Protein AF-A0A6P6F4E0-F1 (afdb_monomer)

Sequence (105 aa):
MAEMLHSVVHRPPGGLQTVTKRVESLVGTDWIHHKVTKSRIPDKVFQPSPEDHEKYGGDPPRPHKLHVVARIKSTIRRPCWEKDVIQMLGLEKAHTPRVHKNILQ

Structure (mmCIF, N/CA/C/O backbone):
data_AF-A0A6P6F4E0-F1
#
_entry.id   AF-A0A6P6F4E0-F1
#
loop_
_atom_site.group_PDB
_atom_site.id
_atom_site.type_symbol
_atom_site.label_atom_id
_atom_site.label_alt_id
_atom_site.label_comp_id
_atom_site.label_asym_id
_atom_site.label_entity_id
_atom_site.label_seq_id
_atom_site.pdbx_PDB_ins_code
_atom_site.Cartn_x
_atom_site.Cartn_y
_atom_site.Cartn_z
_atom_site.occupancy
_atom_site.B_iso_or_equiv
_atom_site.auth_seq_id
_atom_site.auth_comp_id
_atom_site.auth_asym_id
_atom_site.auth_atom_id
_atom_site.pdbx_PDB_model_num
ATOM 1 N N . MET A 1 1 ? 16.730 -43.701 13.557 1.00 39.53 1 MET A N 1
ATOM 2 C CA . MET A 1 1 ? 16.274 -43.542 14.952 1.00 39.53 1 MET A CA 1
ATOM 3 C C . MET A 1 1 ? 17.521 -43.460 15.813 1.00 39.53 1 MET A C 1
ATOM 5 O O . MET A 1 1 ? 18.160 -44.482 16.003 1.00 39.53 1 MET A O 1
ATOM 9 N N . ALA A 1 2 ? 17.953 -42.262 16.198 1.00 42.28 2 ALA A N 1
ATOM 10 C CA . ALA A 1 2 ? 19.124 -42.086 17.056 1.00 42.28 2 ALA A CA 1
ATOM 11 C C . ALA A 1 2 ? 18.728 -41.115 18.166 1.00 42.28 2 ALA A C 1
ATOM 13 O O . ALA A 1 2 ? 18.465 -39.939 17.916 1.00 42.28 2 ALA A O 1
ATOM 14 N N . GLU A 1 3 ? 18.559 -41.682 19.353 1.00 37.47 3 GLU A N 1
ATOM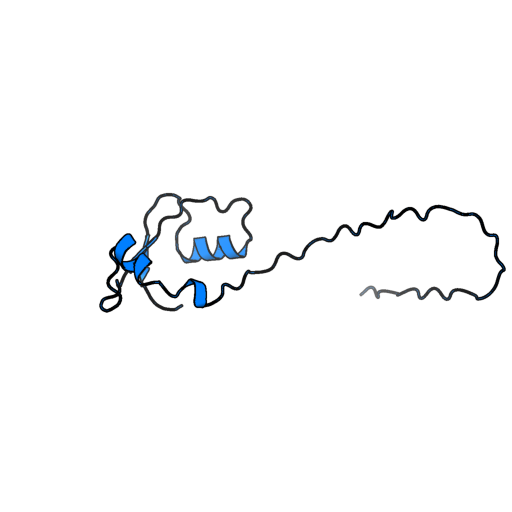 15 C CA . GLU A 1 3 ? 18.076 -41.037 20.564 1.00 37.47 3 GLU A CA 1
ATOM 16 C C . GLU A 1 3 ? 19.153 -40.110 21.142 1.00 37.47 3 GLU A C 1
ATOM 18 O O . GLU A 1 3 ? 20.325 -40.471 21.252 1.00 37.47 3 GLU A O 1
ATOM 23 N N . MET A 1 4 ? 18.751 -38.891 21.503 1.00 44.25 4 MET A N 1
ATOM 24 C CA . MET A 1 4 ? 19.586 -37.937 22.228 1.00 44.25 4 MET A CA 1
ATOM 25 C C . MET A 1 4 ? 19.766 -38.397 23.679 1.00 44.25 4 MET A C 1
ATOM 27 O O 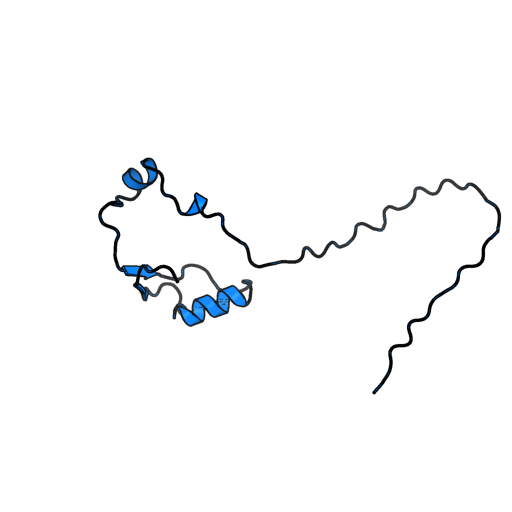. MET A 1 4 ? 18.827 -38.329 24.471 1.00 44.25 4 MET A O 1
ATOM 31 N N . LEU A 1 5 ? 20.983 -38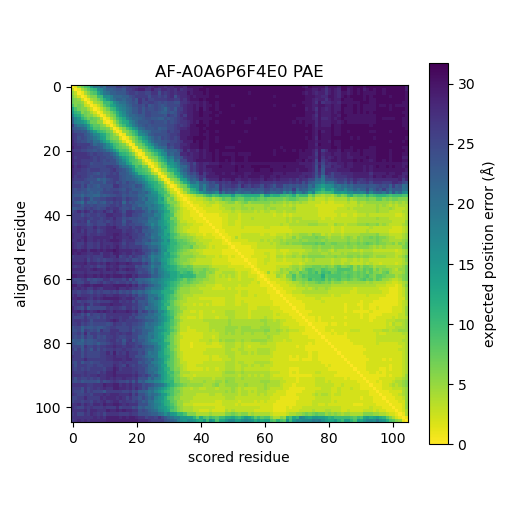.786 24.058 1.00 44.16 5 LEU A N 1
ATOM 32 C CA . LEU A 1 5 ? 21.358 -38.971 25.460 1.00 44.16 5 LEU A CA 1
ATOM 33 C C . LEU A 1 5 ? 21.790 -37.622 26.057 1.00 44.16 5 LEU A C 1
ATOM 35 O O . LEU A 1 5 ? 22.866 -37.105 25.757 1.00 44.16 5 LEU A O 1
ATOM 39 N N . HIS A 1 6 ? 20.939 -37.044 26.906 1.00 41.72 6 HIS A N 1
ATOM 40 C CA . HIS A 1 6 ? 21.289 -35.912 27.765 1.00 41.72 6 HIS A CA 1
ATOM 41 C C . HIS A 1 6 ? 22.176 -36.402 28.917 1.00 41.72 6 HIS A C 1
ATOM 43 O O . HIS A 1 6 ? 21.720 -37.148 29.780 1.00 41.72 6 HIS A O 1
ATOM 49 N N . SER A 1 7 ? 23.439 -35.975 28.951 1.00 44.84 7 SER A N 1
ATOM 50 C CA . SER A 1 7 ? 24.344 -36.282 30.063 1.00 44.84 7 SER A CA 1
ATOM 51 C C . SER A 1 7 ? 24.171 -35.247 31.180 1.00 44.84 7 SER A C 1
ATOM 53 O O . SER A 1 7 ? 24.494 -34.070 31.009 1.00 44.84 7 SER A O 1
ATOM 55 N N . VAL A 1 8 ? 23.616 -35.679 32.315 1.00 46.66 8 VAL A N 1
ATOM 56 C CA . VAL A 1 8 ? 23.483 -34.887 33.546 1.00 46.66 8 VAL A CA 1
ATOM 57 C C . VAL A 1 8 ? 24.778 -35.031 34.342 1.00 46.66 8 VAL A C 1
ATOM 59 O O . VAL A 1 8 ? 25.063 -36.088 34.900 1.00 46.66 8 VAL A O 1
ATOM 62 N N . VAL A 1 9 ? 25.582 -33.969 34.397 1.00 41.75 9 VAL A N 1
ATOM 63 C CA . VAL A 1 9 ? 26.799 -33.939 35.220 1.00 41.75 9 VAL A CA 1
ATOM 64 C C . VAL A 1 9 ? 26.418 -33.576 36.655 1.00 41.75 9 VAL A C 1
ATOM 66 O O . VAL A 1 9 ? 26.117 -32.422 36.957 1.00 41.75 9 VAL A O 1
ATOM 69 N N . HIS A 1 10 ? 26.448 -34.559 37.554 1.00 39.66 10 HIS A N 1
ATOM 70 C CA . HIS A 1 10 ? 26.397 -34.319 38.996 1.00 39.66 10 HIS A CA 1
ATOM 71 C C . HIS A 1 10 ? 27.747 -33.768 39.483 1.00 39.66 10 HIS A C 1
ATOM 73 O O . HIS A 1 10 ? 28.790 -34.393 39.296 1.00 39.66 10 HIS A O 1
ATOM 79 N N . ARG A 1 11 ? 27.732 -32.590 40.120 1.00 46.25 11 ARG A N 1
ATOM 80 C CA . ARG A 1 11 ? 28.913 -31.948 40.721 1.00 46.25 11 ARG A CA 1
ATOM 81 C C . ARG A 1 11 ? 29.044 -32.380 42.192 1.00 46.25 11 ARG A C 1
ATOM 83 O O . ARG A 1 11 ? 28.054 -32.266 42.915 1.00 46.25 11 ARG A O 1
ATOM 90 N N . PRO A 1 12 ? 30.214 -32.851 42.663 1.00 42.62 12 PRO A N 1
ATOM 91 C CA . PRO A 1 12 ? 30.389 -33.243 44.060 1.00 42.62 12 PRO A CA 1
ATOM 92 C C . PRO A 1 12 ? 30.574 -32.005 44.963 1.00 42.62 12 PRO A C 1
ATOM 94 O O . PRO A 1 12 ? 31.123 -30.996 44.504 1.00 42.62 12 PRO A O 1
ATOM 97 N N . PRO A 1 13 ? 30.136 -32.051 46.236 1.00 46.62 13 PRO A N 1
ATOM 98 C CA . PRO A 1 13 ? 30.296 -30.947 47.172 1.00 46.62 13 PRO A CA 1
ATOM 99 C C . PRO A 1 13 ? 31.607 -31.065 47.966 1.00 46.62 13 PRO A C 1
ATOM 101 O O . PRO A 1 13 ? 31.917 -32.120 48.511 1.00 46.62 13 PRO A O 1
ATOM 104 N N . GLY A 1 14 ? 32.323 -29.946 48.106 1.00 36.50 14 GLY A N 1
ATOM 105 C CA . GLY A 1 14 ? 33.280 -29.732 49.199 1.00 36.50 14 GLY A CA 1
ATOM 106 C C . GLY A 1 14 ? 34.745 -29.556 48.788 1.00 36.50 14 GLY A C 1
ATOM 107 O O . GLY A 1 14 ? 35.368 -30.459 48.243 1.00 36.50 14 GLY A O 1
ATOM 108 N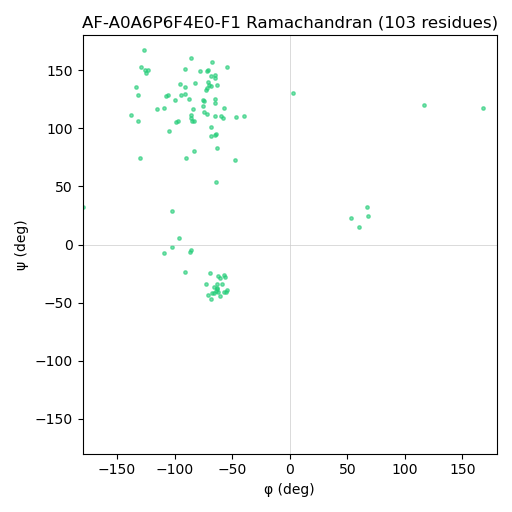 N . GLY A 1 15 ? 35.311 -28.393 49.129 1.00 42.84 15 GLY A N 1
ATOM 109 C CA . GLY A 1 15 ? 36.751 -28.116 49.105 1.00 42.84 15 GLY A CA 1
ATOM 110 C C . GLY A 1 15 ? 37.049 -26.621 49.258 1.00 42.84 15 GLY A C 1
ATOM 111 O O . GLY A 1 15 ? 36.598 -25.820 48.449 1.00 42.84 15 GLY A O 1
ATOM 112 N N . LEU A 1 16 ? 37.750 -26.245 50.330 1.00 38.31 16 LEU A N 1
ATOM 113 C CA . LEU A 1 16 ? 37.905 -24.886 50.867 1.00 38.31 16 LEU A CA 1
ATOM 114 C C . LEU A 1 16 ? 38.794 -23.933 50.039 1.00 38.31 16 LEU A C 1
ATOM 116 O O . LEU A 1 16 ? 39.905 -24.259 49.643 1.00 38.31 16 LEU A O 1
ATOM 120 N N . GLN A 1 17 ? 38.250 -22.723 49.890 1.00 47.34 17 GLN A N 1
ATOM 121 C CA . GLN A 1 17 ? 38.811 -21.379 49.693 1.00 47.34 17 GLN A CA 1
ATOM 122 C C . GLN A 1 17 ? 40.334 -21.179 49.556 1.00 47.34 17 GLN A C 1
ATOM 124 O O . GLN A 1 17 ? 41.119 -21.469 50.454 1.00 47.34 17 GLN A O 1
ATOM 129 N N . THR A 1 18 ? 40.708 -20.439 48.509 1.00 36.56 18 THR A N 1
ATOM 130 C CA . THR A 1 18 ? 41.865 -19.530 48.520 1.00 36.56 18 THR A CA 1
ATOM 131 C C . THR A 1 18 ? 41.471 -18.236 47.809 1.00 36.56 18 THR A C 1
ATOM 133 O O . THR A 1 18 ? 41.202 -18.214 46.609 1.00 36.56 18 THR A O 1
ATOM 136 N N . VAL A 1 19 ? 41.382 -17.151 48.581 1.00 46.41 19 VAL A N 1
ATOM 137 C CA . VAL A 1 19 ? 41.059 -15.801 48.108 1.00 46.41 19 VAL A CA 1
ATOM 138 C C . VAL A 1 19 ? 42.224 -15.289 47.266 1.00 46.41 19 VAL A C 1
ATOM 140 O O . VAL A 1 19 ? 43.235 -14.830 47.785 1.00 46.41 19 VAL A O 1
ATOM 143 N N . THR A 1 20 ? 42.074 -15.347 45.948 1.00 39.94 20 THR A N 1
ATOM 144 C CA . THR A 1 20 ? 42.846 -14.521 45.020 1.00 39.94 20 THR A CA 1
ATOM 145 C C . THR A 1 20 ? 41.857 -13.606 44.323 1.00 39.94 20 THR A C 1
ATOM 147 O O . THR A 1 20 ? 40.941 -14.060 43.642 1.00 39.94 20 THR A O 1
ATOM 150 N N . LYS A 1 21 ? 42.004 -12.296 44.544 1.00 49.66 21 LYS A N 1
ATOM 151 C CA . LYS A 1 21 ? 41.250 -11.258 43.842 1.00 49.66 21 LYS A CA 1
ATOM 152 C C . LYS A 1 21 ? 41.595 -11.316 42.352 1.00 49.66 21 LYS A C 1
ATOM 154 O O . LYS A 1 21 ? 42.460 -10.584 41.882 1.00 49.66 21 LYS A O 1
ATOM 159 N N . ARG A 1 22 ? 40.939 -12.198 41.602 1.00 36.62 22 ARG A N 1
ATOM 160 C CA . ARG A 1 22 ? 40.796 -12.039 40.159 1.00 36.62 22 ARG A CA 1
ATOM 161 C C . ARG A 1 22 ? 39.604 -11.125 39.951 1.00 36.62 22 ARG A C 1
ATOM 163 O O . ARG A 1 22 ? 38.493 -11.466 40.333 1.00 36.62 22 ARG A O 1
ATOM 170 N N . VAL A 1 23 ? 39.868 -9.962 39.363 1.00 46.72 23 VAL A N 1
ATOM 171 C CA . VAL A 1 23 ? 38.865 -9.211 38.610 1.00 46.72 23 VAL A CA 1
ATOM 172 C C . VAL A 1 23 ? 38.178 -10.229 37.709 1.00 46.72 23 VAL A C 1
ATOM 174 O O . VAL A 1 23 ? 38.817 -10.804 36.825 1.00 46.72 23 VAL A O 1
ATOM 177 N N . GLU A 1 24 ? 36.924 -10.537 38.022 1.00 44.09 24 GLU A N 1
ATOM 178 C CA . GLU A 1 24 ? 36.084 -11.372 37.183 1.00 44.09 24 GLU A CA 1
ATOM 179 C C . GLU A 1 24 ? 36.026 -10.676 35.833 1.00 44.09 24 GLU A C 1
ATOM 181 O O . GLU A 1 24 ? 35.488 -9.578 35.683 1.00 44.09 24 GLU A O 1
ATOM 186 N N . SER A 1 25 ? 36.691 -11.273 34.850 1.00 50.91 25 SER A N 1
ATOM 187 C CA . SER A 1 25 ? 36.542 -10.848 33.479 1.00 50.91 25 SER A CA 1
ATOM 188 C C . SER A 1 25 ? 35.064 -11.035 33.151 1.00 50.91 25 SER A C 1
ATOM 190 O O . SER A 1 25 ? 34.602 -12.174 33.063 1.00 50.91 25 SER A O 1
ATOM 192 N N . LEU A 1 26 ? 34.335 -9.934 32.971 1.00 54.56 26 LEU A N 1
ATOM 193 C CA . LEU A 1 26 ? 33.031 -9.879 32.305 1.00 54.56 26 LEU A CA 1
ATOM 194 C C . LEU A 1 26 ? 33.203 -10.284 30.824 1.00 54.56 26 LEU A C 1
ATOM 196 O O . LE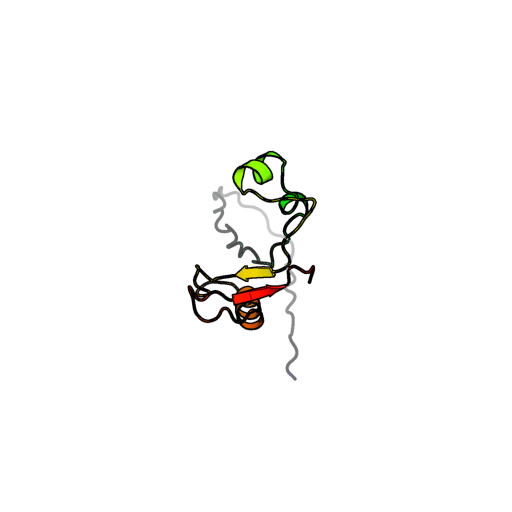U A 1 26 ? 32.864 -9.551 29.904 1.00 54.56 26 LEU A O 1
ATOM 200 N N . VAL A 1 27 ? 33.803 -11.448 30.575 1.00 49.31 27 VAL A N 1
ATOM 201 C CA . VAL A 1 27 ? 33.891 -12.104 29.271 1.00 49.31 27 VAL A CA 1
ATOM 202 C C . VAL A 1 27 ? 32.657 -12.980 29.196 1.00 49.31 27 VAL A C 1
ATOM 204 O O . VAL A 1 27 ? 32.658 -14.177 29.455 1.00 49.31 27 VAL A O 1
ATOM 207 N N . GLY A 1 28 ? 31.561 -12.281 28.974 1.00 54.09 28 GLY A N 1
ATOM 208 C CA . GLY A 1 28 ? 30.211 -12.801 28.966 1.00 54.09 28 GLY A CA 1
ATOM 209 C C . GLY A 1 28 ? 29.245 -11.670 28.662 1.00 54.09 28 GLY A C 1
ATOM 210 O O . GLY A 1 28 ? 28.141 -11.650 29.185 1.00 54.09 28 GLY A O 1
ATOM 211 N N . THR A 1 29 ? 29.656 -10.682 27.858 1.00 53.41 29 THR A N 1
ATOM 212 C CA . THR A 1 29 ? 28.671 -9.938 27.081 1.00 53.41 29 THR A CA 1
ATOM 213 C C . THR A 1 29 ? 28.081 -10.945 26.120 1.00 53.41 29 THR A C 1
ATOM 215 O O . THR A 1 29 ? 28.648 -11.260 25.073 1.00 53.41 29 THR A O 1
ATOM 218 N N . ASP A 1 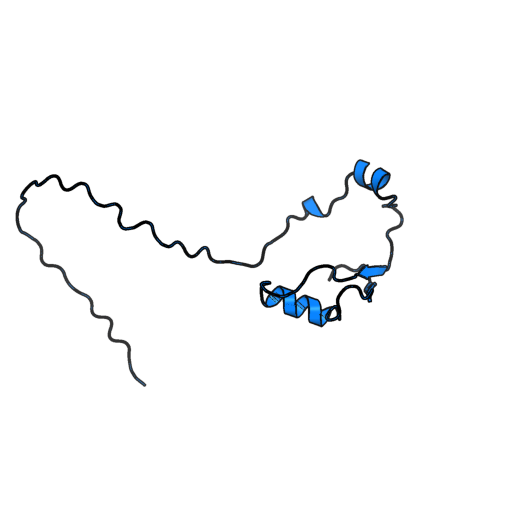30 ? 26.963 -11.510 26.554 1.00 53.62 30 ASP A N 1
ATOM 219 C CA . ASP A 1 30 ? 26.040 -12.238 25.723 1.00 53.62 30 ASP A CA 1
ATOM 220 C C . ASP A 1 30 ? 25.925 -11.492 24.389 1.00 53.62 30 ASP A C 1
ATOM 222 O O . ASP A 1 30 ? 25.442 -10.365 24.295 1.00 53.62 30 ASP A O 1
ATOM 226 N N . TRP A 1 31 ? 26.457 -12.100 23.342 1.00 50.22 31 TRP A N 1
ATOM 227 C CA . TRP A 1 31 ? 26.010 -12.009 21.969 1.00 50.22 31 TRP A CA 1
ATOM 228 C C . TRP A 1 31 ? 24.488 -12.211 21.911 1.00 50.22 31 TRP A C 1
ATOM 230 O O . TRP A 1 31 ? 23.974 -13.253 21.508 1.00 50.22 31 TRP A O 1
ATOM 240 N N . ILE A 1 32 ? 23.743 -11.201 22.366 1.00 64.25 32 ILE A N 1
ATOM 241 C CA . ILE A 1 32 ? 22.290 -11.159 22.302 1.00 64.25 32 ILE A CA 1
ATOM 242 C C . ILE A 1 32 ? 21.944 -11.018 20.824 1.00 64.25 32 ILE A C 1
ATOM 244 O O . ILE A 1 32 ? 21.874 -9.924 20.263 1.00 64.25 32 ILE A O 1
ATOM 248 N N . HIS A 1 33 ? 21.712 -12.150 20.168 1.00 61.38 33 HIS A N 1
ATOM 249 C CA . HIS A 1 33 ? 20.966 -12.165 18.924 1.00 61.38 33 HIS A CA 1
ATOM 250 C C . HIS A 1 33 ? 19.547 -11.688 19.239 1.00 61.38 33 HIS A C 1
ATOM 252 O O . HIS A 1 33 ? 18.686 -12.461 19.664 1.00 61.38 33 HIS A O 1
ATOM 258 N N . HIS A 1 34 ? 19.298 -10.391 19.056 1.00 73.62 34 HIS A N 1
ATOM 259 C CA . HIS A 1 34 ? 17.951 -9.847 19.122 1.00 73.62 34 HIS A CA 1
ATOM 260 C C . HIS A 1 34 ? 17.081 -10.585 18.098 1.00 73.62 34 HIS A C 1
ATOM 262 O O . HIS A 1 34 ? 17.343 -10.554 16.894 1.00 73.62 34 HIS A O 1
ATOM 268 N N . LYS A 1 35 ? 16.050 -11.286 18.579 1.00 85.31 35 LYS A N 1
ATOM 269 C CA . LYS A 1 35 ? 15.085 -11.969 17.715 1.00 85.31 35 LYS A CA 1
ATOM 270 C C . LYS A 1 35 ? 14.327 -10.918 16.908 1.00 85.31 35 LYS A C 1
ATOM 272 O O . LYS A 1 35 ? 13.523 -10.168 17.458 1.00 85.31 35 LYS A O 1
ATOM 277 N N . VAL A 1 36 ? 14.570 -10.873 15.603 1.00 88.38 36 VAL A N 1
ATOM 278 C CA . VAL A 1 36 ? 13.800 -10.025 14.690 1.00 88.38 36 VAL A CA 1
ATOM 279 C C . VAL A 1 36 ? 12.438 -10.674 14.462 1.00 88.38 36 VAL A C 1
ATOM 281 O O . VAL A 1 36 ? 12.351 -11.832 14.060 1.00 88.38 36 VAL A O 1
ATOM 284 N N . THR A 1 37 ? 11.369 -9.926 14.728 1.00 93.19 37 THR A N 1
ATOM 285 C CA . THR A 1 37 ? 9.977 -10.373 14.577 1.00 93.19 37 THR A CA 1
ATOM 286 C C . THR A 1 37 ? 9.193 -9.399 13.700 1.00 93.19 37 THR A C 1
ATOM 288 O O . THR A 1 37 ? 9.663 -8.299 13.404 1.00 93.19 37 THR A O 1
ATOM 291 N N . LYS A 1 38 ? 7.996 -9.800 13.254 1.00 94.50 38 LYS A N 1
ATOM 292 C CA . LYS A 1 38 ? 7.091 -8.898 12.530 1.00 94.50 38 LYS A CA 1
ATOM 293 C C . LYS A 1 38 ? 6.639 -7.768 13.458 1.00 94.50 38 LYS A C 1
ATOM 295 O O . LYS A 1 38 ? 6.088 -8.028 14.527 1.00 94.50 38 LYS A O 1
ATOM 300 N N . SER A 1 39 ? 6.838 -6.525 13.031 1.00 94.00 39 SER A N 1
ATOM 301 C CA . SER A 1 39 ? 6.394 -5.343 13.769 1.00 94.00 39 SER A CA 1
ATOM 302 C C . SER A 1 39 ? 4.869 -5.239 13.778 1.00 94.00 39 SER A C 1
ATOM 304 O O . SER A 1 39 ? 4.224 -5.420 12.747 1.00 94.00 39 SER A O 1
ATOM 306 N N . ARG A 1 40 ? 4.296 -4.911 14.939 1.00 96.00 40 ARG A N 1
ATOM 307 C CA . ARG A 1 40 ? 2.887 -4.522 15.076 1.00 96.00 40 ARG A CA 1
ATOM 308 C C . ARG A 1 40 ? 2.818 -3.001 15.147 1.00 96.00 40 ARG A C 1
ATOM 310 O O . ARG A 1 40 ? 3.494 -2.410 15.986 1.00 96.00 40 ARG A O 1
ATOM 317 N N . ILE A 1 41 ? 2.045 -2.382 14.260 1.00 95.75 41 ILE A N 1
ATOM 318 C CA . ILE A 1 41 ? 1.895 -0.924 14.206 1.00 95.75 41 ILE A CA 1
ATOM 319 C C . ILE A 1 41 ? 0.650 -0.532 15.015 1.00 95.75 41 ILE A C 1
ATOM 321 O O . ILE A 1 41 ? -0.398 -1.129 14.784 1.00 95.75 41 ILE A O 1
ATOM 325 N N . PRO A 1 42 ? 0.737 0.418 15.965 1.00 97.38 42 PRO A N 1
ATOM 326 C CA . PRO A 1 42 ? -0.425 0.870 16.728 1.00 97.38 42 PRO A CA 1
ATOM 327 C C . PRO A 1 42 ? -1.466 1.571 15.851 1.00 97.38 42 PRO A C 1
ATOM 329 O O . PRO A 1 42 ? -1.106 2.390 15.007 1.00 97.38 42 PRO A O 1
ATOM 332 N N . ASP A 1 43 ? -2.750 1.359 16.142 1.00 95.31 43 ASP A N 1
ATOM 333 C CA . ASP A 1 43 ? -3.857 1.947 15.368 1.00 95.31 43 ASP A CA 1
ATOM 334 C C . ASP A 1 43 ? -3.845 3.481 15.362 1.00 95.31 43 ASP A C 1
ATOM 336 O O . ASP A 1 43 ? -4.246 4.111 14.386 1.00 95.31 43 ASP A O 1
ATOM 340 N N . LYS A 1 44 ? -3.307 4.095 16.425 1.00 95.38 44 LYS A N 1
ATOM 341 C CA . LYS A 1 44 ? -3.146 5.553 16.542 1.00 95.38 44 LYS A CA 1
ATOM 342 C C . LYS A 1 44 ? -2.319 6.161 15.405 1.00 95.38 44 LYS A C 1
ATOM 344 O O . LYS A 1 44 ? -2.510 7.325 15.089 1.00 95.38 44 LYS A O 1
ATOM 349 N N . VAL A 1 45 ? -1.418 5.391 14.788 1.00 96.31 45 VAL A N 1
ATOM 350 C CA . VAL A 1 45 ? -0.585 5.858 13.664 1.00 96.31 45 VAL A CA 1
ATOM 351 C C . VAL A 1 45 ? -1.421 6.091 12.399 1.00 96.31 45 VAL A C 1
ATOM 353 O O . VAL A 1 45 ? -1.034 6.887 11.550 1.00 96.31 45 VAL A O 1
ATOM 356 N N . PHE A 1 46 ? -2.568 5.420 12.270 1.00 93.56 46 PHE A N 1
ATOM 357 C CA . PHE A 1 46 ? -3.440 5.509 11.097 1.00 93.56 46 PHE A CA 1
ATOM 358 C C . PHE A 1 46 ? -4.594 6.506 11.269 1.00 9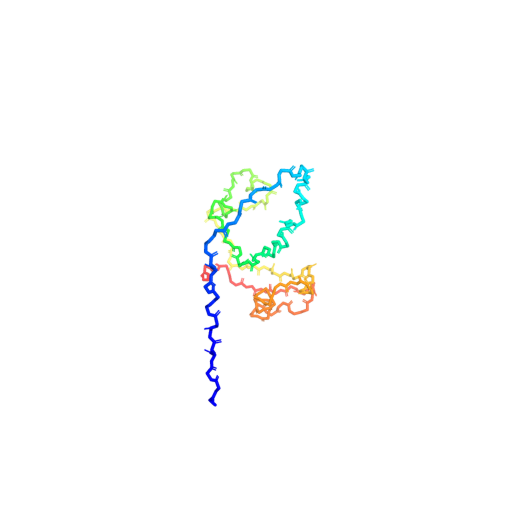3.56 46 PHE A C 1
ATOM 360 O O . PHE A 1 46 ? -5.460 6.587 10.400 1.00 93.56 46 PHE A O 1
ATOM 367 N N . GLN A 1 47 ? -4.627 7.255 12.374 1.00 93.19 47 GLN A N 1
ATOM 368 C CA . GLN A 1 47 ? -5.634 8.282 12.632 1.00 93.19 47 GLN A CA 1
ATOM 369 C C . GLN A 1 47 ? -5.069 9.654 12.228 1.00 93.19 47 GLN A C 1
ATOM 371 O O . GLN A 1 47 ? -4.189 10.158 12.927 1.00 93.19 47 GLN A O 1
ATOM 376 N N . PRO A 1 48 ? -5.516 10.248 11.104 1.00 92.12 48 PRO A N 1
ATOM 377 C CA . PRO A 1 48 ? -5.007 11.539 10.650 1.00 92.12 48 PRO A CA 1
ATOM 378 C C . PRO A 1 48 ? -5.441 12.669 11.589 1.00 92.12 48 PRO A C 1
ATOM 380 O O . PRO A 1 48 ? -6.551 12.655 12.128 1.00 92.12 48 PRO A O 1
ATOM 383 N N . SER A 1 49 ? -4.565 13.656 11.771 1.00 93.50 49 SER A N 1
ATOM 384 C CA . SER A 1 49 ? -4.893 14.887 12.490 1.00 93.50 49 SER A CA 1
ATOM 385 C C . SER A 1 49 ? -5.548 15.918 11.556 1.00 93.50 49 SER A C 1
ATOM 387 O O . SER A 1 49 ? -5.388 15.833 10.335 1.00 93.50 49 SER A O 1
ATOM 389 N N . PRO A 1 50 ? -6.264 16.926 12.087 1.00 92.19 50 PRO A N 1
ATOM 390 C CA . PRO A 1 50 ? -6.792 18.025 11.273 1.00 92.19 50 PRO A CA 1
ATOM 391 C C . PRO A 1 50 ? -5.712 18.742 10.445 1.00 92.19 50 PRO A C 1
ATOM 393 O O . PRO A 1 50 ? -5.927 19.030 9.271 1.00 92.19 50 PRO A O 1
ATOM 396 N N . GLU A 1 51 ? -4.524 18.940 11.021 1.00 93.75 51 GLU A N 1
ATOM 397 C CA . GLU A 1 51 ? -3.376 19.574 10.357 1.00 93.75 51 GLU A CA 1
ATOM 398 C C . GLU A 1 51 ? -2.881 18.758 9.146 1.00 93.75 51 GLU A C 1
ATOM 400 O O . GLU A 1 51 ? -2.476 19.319 8.125 1.00 93.75 51 GLU A O 1
ATOM 405 N N . ASP A 1 52 ? -2.959 17.422 9.210 1.00 95.44 52 ASP A N 1
ATOM 406 C CA . ASP A 1 52 ? -2.596 16.554 8.085 1.00 95.44 52 ASP A CA 1
ATOM 407 C C . ASP A 1 52 ? -3.555 16.734 6.901 1.00 95.44 52 ASP A C 1
ATOM 409 O O . ASP A 1 52 ? -3.130 16.705 5.743 1.00 95.44 52 ASP A O 1
ATOM 413 N N . HIS A 1 53 ? -4.845 16.947 7.168 1.00 93.50 53 HIS A N 1
ATOM 414 C CA . HIS A 1 53 ? -5.833 17.174 6.114 1.00 93.50 53 HIS A CA 1
ATOM 415 C C . HIS A 1 53 ? -5.573 18.481 5.364 1.00 93.50 53 HIS A C 1
ATOM 417 O O . HIS A 1 53 ? -5.613 18.486 4.132 1.00 93.50 53 HIS A O 1
ATOM 423 N N . GLU A 1 54 ? -5.230 19.553 6.080 1.00 92.94 54 GLU A N 1
ATOM 424 C CA . GLU A 1 54 ? -4.851 20.836 5.476 1.00 92.94 54 GLU A CA 1
ATOM 425 C C . GLU A 1 54 ? -3.567 20.714 4.646 1.00 92.94 54 GLU A C 1
ATOM 427 O O . GLU A 1 54 ? -3.477 21.247 3.540 1.00 92.94 54 GLU A O 1
ATOM 432 N N . LYS A 1 55 ? -2.586 19.952 5.141 1.00 96.56 55 LYS A N 1
ATOM 433 C CA . LYS A 1 55 ? -1.300 19.756 4.467 1.00 96.56 55 LYS A CA 1
ATOM 434 C C . LYS A 1 55 ? -1.397 18.902 3.202 1.00 96.56 55 LYS A C 1
ATOM 436 O O . LYS A 1 55 ? -0.736 19.204 2.209 1.00 96.56 55 LYS A O 1
ATOM 441 N N . TYR A 1 56 ? -2.146 17.801 3.251 1.00 95.81 56 TYR A N 1
ATOM 442 C CA . TYR A 1 56 ? -2.198 16.811 2.167 1.00 95.81 56 TYR A CA 1
ATOM 443 C C . TYR A 1 56 ? -3.456 16.925 1.291 1.00 95.81 56 TYR A C 1
ATOM 445 O O . TYR A 1 56 ? -3.578 16.182 0.317 1.00 95.81 56 TYR A O 1
ATOM 453 N N . GLY A 1 57 ? -4.378 17.843 1.606 1.00 93.50 57 GLY A N 1
ATOM 454 C CA . GLY A 1 57 ? -5.588 18.108 0.819 1.00 93.50 57 GLY A CA 1
ATOM 455 C C . GLY A 1 57 ? -6.603 16.960 0.825 1.00 93.50 57 GLY A C 1
ATOM 456 O O . GLY A 1 57 ? -7.367 16.805 -0.127 1.00 93.50 57 GLY A O 1
ATOM 457 N N . GLY A 1 58 ? -6.575 16.112 1.856 1.00 90.94 58 GLY A N 1
ATOM 458 C CA . GLY A 1 58 ? -7.486 14.976 1.987 1.00 90.94 58 GLY A CA 1
ATOM 459 C C . GLY A 1 58 ? -8.841 15.389 2.561 1.00 90.94 58 GLY A C 1
ATOM 460 O O . GLY A 1 58 ? -8.886 16.151 3.520 1.00 90.94 58 GLY A O 1
ATOM 461 N N . ASP A 1 59 ? -9.929 14.831 2.028 1.00 92.94 59 ASP A N 1
ATOM 462 C CA . ASP A 1 59 ? -11.309 15.085 2.470 1.00 92.94 59 ASP A CA 1
ATOM 463 C C . ASP A 1 59 ? -11.844 13.882 3.281 1.00 92.94 59 ASP A C 1
ATOM 465 O O . ASP A 1 59 ? -12.253 12.881 2.681 1.00 92.94 59 ASP A O 1
ATOM 469 N N . PRO A 1 60 ? -11.814 13.913 4.632 1.00 90.38 60 PRO A N 1
ATOM 470 C CA . PRO A 1 60 ? -12.239 12.778 5.453 1.00 90.38 60 PRO A CA 1
ATOM 471 C C . PRO A 1 60 ? -13.688 12.312 5.189 1.00 90.38 60 PRO A C 1
ATOM 473 O O . PRO A 1 60 ? -13.902 11.102 5.098 1.00 90.38 60 PRO A O 1
ATOM 476 N N . PRO A 1 61 ? -14.680 13.208 5.000 1.00 92.56 61 PRO A N 1
ATOM 477 C CA . PRO A 1 61 ? -16.026 12.838 4.554 1.00 92.56 61 PRO A CA 1
ATOM 478 C C . PRO A 1 61 ? -16.099 12.059 3.235 1.00 92.56 61 PRO A C 1
ATOM 480 O O . PRO A 1 61 ? -17.05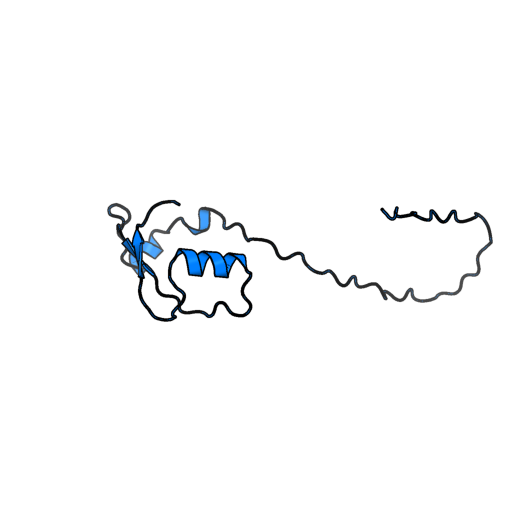5 11.311 3.017 1.00 92.56 61 PRO A O 1
ATOM 483 N N . ARG A 1 62 ? -15.132 12.238 2.327 1.00 93.25 62 ARG A N 1
ATOM 484 C CA . ARG A 1 62 ? -15.144 11.638 0.983 1.00 93.25 62 ARG A CA 1
ATOM 485 C C . ARG A 1 62 ? -13.817 10.933 0.697 1.00 93.25 62 ARG A C 1
ATOM 487 O O . ARG A 1 62 ? -13.027 11.411 -0.122 1.00 93.25 62 ARG A O 1
ATOM 494 N N . PRO A 1 63 ? -13.580 9.758 1.308 1.00 93.81 63 PRO A N 1
ATOM 495 C CA . PRO A 1 63 ? -12.343 9.024 1.101 1.00 93.81 63 PRO A CA 1
ATOM 496 C C . PRO A 1 63 ? -12.215 8.551 -0.351 1.00 93.81 63 PRO A C 1
ATOM 498 O O . PRO A 1 63 ? -13.190 8.172 -1.013 1.00 93.81 63 PRO A O 1
ATOM 501 N N . HIS A 1 64 ? -10.983 8.525 -0.855 1.00 95.31 64 HIS A N 1
ATOM 502 C CA . HIS A 1 64 ? -10.699 7.993 -2.181 1.00 95.31 64 HIS A CA 1
ATOM 503 C C . HIS A 1 64 ? -10.845 6.467 -2.216 1.00 95.31 64 HIS A C 1
ATOM 505 O O . HIS A 1 64 ? -10.600 5.754 -1.241 1.00 95.31 64 HIS A O 1
ATOM 511 N N . LYS A 1 65 ? -11.226 5.951 -3.389 1.00 95.94 65 LYS A N 1
ATOM 512 C CA . LYS A 1 65 ? -11.560 4.528 -3.580 1.00 95.94 65 LYS A CA 1
ATOM 513 C C . LYS A 1 65 ? -10.369 3.662 -3.998 1.00 95.94 65 LYS A C 1
ATOM 515 O O . LYS A 1 65 ? -10.407 2.446 -3.819 1.00 95.94 65 LYS A O 1
ATOM 520 N N . LEU A 1 66 ? -9.345 4.265 -4.601 1.00 97.06 66 LEU A N 1
ATOM 521 C CA . LEU A 1 66 ? -8.229 3.565 -5.238 1.00 97.06 66 LEU A CA 1
ATOM 522 C C . LEU A 1 66 ? -6.895 4.183 -4.819 1.00 97.06 66 LEU A C 1
ATOM 524 O O . LEU A 1 66 ? -6.745 5.400 -4.861 1.00 97.06 66 LEU A O 1
ATOM 528 N N . HIS A 1 67 ? -5.921 3.344 -4.483 1.00 97.31 67 HIS A N 1
ATOM 529 C CA . HIS A 1 67 ? -4.536 3.742 -4.245 1.00 97.31 67 HIS A CA 1
ATOM 530 C C . HIS A 1 67 ? -3.702 3.547 -5.504 1.00 97.31 67 HIS A C 1
ATOM 532 O O . HIS A 1 67 ? -3.806 2.508 -6.157 1.00 97.31 67 HIS A O 1
ATOM 538 N N . VAL A 1 68 ? -2.830 4.510 -5.798 1.00 97.69 68 VAL A N 1
ATOM 539 C CA . VAL A 1 68 ? -1.745 4.352 -6.773 1.00 97.69 68 VAL A CA 1
ATOM 540 C C . VAL A 1 68 ? -0.473 4.038 -5.997 1.00 97.69 68 VAL A C 1
ATOM 542 O O . VAL A 1 68 ? 0.100 4.905 -5.342 1.00 97.69 68 VAL A O 1
ATOM 545 N N . VAL A 1 69 ? -0.042 2.783 -6.045 1.00 98.00 69 VAL A N 1
ATOM 546 C CA . VAL A 1 69 ? 1.110 2.285 -5.294 1.00 98.00 69 VAL A CA 1
ATOM 547 C C . VAL A 1 69 ? 2.283 2.087 -6.242 1.00 98.00 69 VAL A C 1
ATOM 549 O O . VAL A 1 69 ? 2.161 1.423 -7.269 1.00 98.00 69 VAL A O 1
ATOM 552 N N . ALA A 1 70 ? 3.440 2.644 -5.893 1.00 98.00 70 ALA A N 1
ATOM 553 C CA . ALA A 1 70 ? 4.681 2.449 -6.630 1.00 98.00 70 ALA A CA 1
ATOM 554 C C . ALA A 1 70 ? 5.814 2.102 -5.662 1.00 98.00 70 ALA A C 1
ATOM 556 O O . ALA A 1 70 ? 6.061 2.805 -4.682 1.00 98.00 70 ALA A O 1
ATOM 557 N N . ARG A 1 71 ? 6.541 1.016 -5.945 1.00 98.31 71 ARG A N 1
ATOM 558 C CA . ARG A 1 71 ? 7.693 0.625 -5.128 1.00 98.31 71 ARG A CA 1
ATOM 559 C C . ARG A 1 71 ? 8.884 1.539 -5.417 1.00 98.31 71 ARG A C 1
ATOM 561 O O . ARG A 1 71 ? 9.407 1.531 -6.531 1.00 98.31 71 ARG A O 1
ATOM 568 N N . ILE A 1 72 ? 9.354 2.244 -4.387 1.00 97.94 72 ILE A N 1
ATOM 569 C CA . ILE A 1 72 ? 10.515 3.155 -4.450 1.00 97.94 72 ILE A CA 1
ATOM 570 C C . ILE A 1 72 ? 11.764 2.638 -3.712 1.00 97.94 72 ILE A C 1
ATOM 572 O O . ILE A 1 72 ? 12.824 3.255 -3.777 1.00 97.94 72 ILE A O 1
ATOM 576 N N . LYS A 1 73 ? 11.660 1.519 -2.980 1.00 97.75 73 LYS A N 1
ATOM 577 C CA . LYS A 1 73 ? 12.776 0.891 -2.249 1.00 97.75 73 LYS A CA 1
ATOM 578 C C . LYS A 1 73 ? 12.985 -0.556 -2.690 1.00 97.75 73 LYS A C 1
ATOM 580 O O . LYS A 1 73 ? 12.043 -1.237 -3.086 1.00 97.75 73 LYS A O 1
ATOM 585 N N . SER A 1 74 ? 14.233 -1.015 -2.609 1.00 97.19 74 SER A N 1
ATOM 586 C CA . SER A 1 74 ? 14.603 -2.399 -2.917 1.00 97.19 74 SER A CA 1
ATOM 587 C C . SER A 1 74 ? 14.113 -3.374 -1.841 1.00 97.19 74 SER A C 1
ATOM 589 O O . SER A 1 74 ? 14.050 -3.030 -0.660 1.00 97.19 74 SER A O 1
ATOM 591 N N . THR A 1 75 ? 13.808 -4.603 -2.260 1.00 96.69 75 THR A N 1
ATOM 592 C CA . THR A 1 75 ? 13.488 -5.744 -1.385 1.00 96.69 75 THR A CA 1
ATOM 593 C C . THR A 1 75 ? 14.737 -6.509 -0.927 1.00 96.69 75 THR A C 1
ATOM 595 O O . THR A 1 75 ? 14.657 -7.418 -0.097 1.00 96.69 75 THR A O 1
ATOM 598 N N . ILE A 1 76 ? 15.917 -6.156 -1.449 1.00 96.62 76 ILE A N 1
ATOM 599 C CA . ILE A 1 76 ? 17.198 -6.710 -1.000 1.00 96.62 76 ILE A CA 1
ATOM 600 C C . ILE A 1 76 ? 17.420 -6.323 0.469 1.00 96.62 76 ILE A C 1
ATOM 602 O O . ILE A 1 76 ? 17.160 -5.188 0.859 1.00 96.62 76 ILE A O 1
ATOM 606 N N . ARG A 1 77 ? 17.902 -7.276 1.282 1.00 96.12 77 ARG A N 1
ATOM 607 C CA . ARG A 1 77 ? 18.085 -7.138 2.746 1.00 96.12 77 ARG A CA 1
ATOM 608 C C . ARG A 1 77 ? 16.795 -6.852 3.531 1.00 96.12 77 ARG A C 1
ATOM 610 O O . ARG A 1 77 ? 16.867 -6.479 4.698 1.00 96.12 77 ARG A O 1
ATOM 617 N N . ARG A 1 78 ? 15.623 -7.054 2.924 1.00 96.44 78 ARG A N 1
ATOM 618 C CA . ARG A 1 78 ? 14.343 -7.076 3.637 1.00 96.44 78 ARG A CA 1
ATOM 619 C C . ARG A 1 78 ? 13.980 -8.496 4.081 1.00 96.44 78 ARG A C 1
ATOM 621 O O . ARG A 1 78 ? 14.389 -9.454 3.410 1.00 96.44 78 ARG A O 1
ATOM 628 N N . PRO A 1 79 ? 13.224 -8.648 5.182 1.00 96.31 79 PRO A N 1
ATOM 629 C CA . PRO A 1 79 ? 12.689 -9.938 5.600 1.00 96.31 79 PRO A CA 1
ATOM 630 C C . PRO A 1 79 ? 11.879 -10.626 4.495 1.00 96.31 79 PRO A C 1
ATOM 632 O O . PRO A 1 79 ? 11.285 -9.959 3.649 1.00 96.31 79 PRO A O 1
ATOM 635 N N . CYS A 1 80 ? 11.820 -11.960 4.517 1.00 96.06 80 CYS A N 1
ATOM 636 C CA . CYS A 1 80 ? 11.069 -12.736 3.522 1.00 96.06 80 CYS A CA 1
ATOM 637 C C . CYS A 1 80 ? 9.596 -12.313 3.437 1.00 96.06 80 CYS A C 1
ATOM 639 O O . CYS A 1 80 ? 9.104 -12.093 2.337 1.00 96.06 80 CYS A O 1
ATOM 641 N N . TRP A 1 81 ? 8.945 -12.053 4.575 1.00 96.50 81 TRP A N 1
ATOM 642 C CA . TRP A 1 81 ? 7.536 -11.652 4.605 1.00 96.50 81 TRP A CA 1
ATOM 643 C C . TRP A 1 81 ? 7.249 -10.322 3.896 1.00 96.50 81 TRP A C 1
ATOM 645 O O . TRP A 1 81 ? 6.141 -10.127 3.414 1.00 96.50 81 TRP A O 1
ATOM 655 N N . GLU A 1 82 ? 8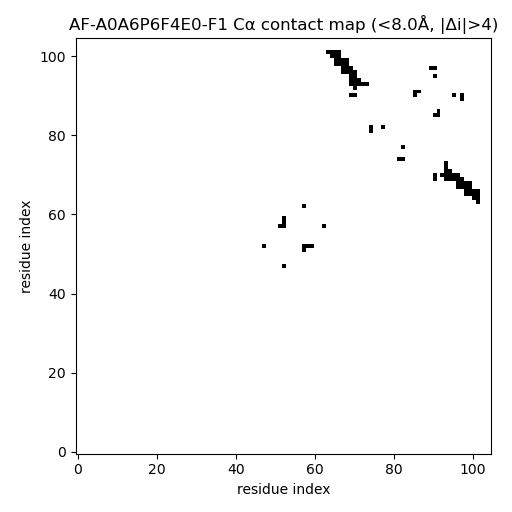.216 -9.401 3.803 1.00 96.94 82 GLU A N 1
ATOM 656 C CA . GLU A 1 82 ? 8.045 -8.185 2.994 1.00 96.94 82 GLU A CA 1
ATOM 657 C C . GLU A 1 82 ? 8.114 -8.501 1.495 1.00 96.94 82 GLU A C 1
ATOM 659 O O . GLU A 1 82 ? 7.424 -7.872 0.696 1.00 96.94 82 GLU A O 1
ATOM 664 N N . LYS A 1 83 ? 8.931 -9.484 1.098 1.00 97.38 83 LYS A N 1
ATOM 665 C CA . LYS A 1 83 ? 9.058 -9.907 -0.303 1.00 97.38 83 LYS A CA 1
ATOM 666 C C . LYS A 1 83 ? 7.776 -10.571 -0.794 1.00 97.38 83 LYS A C 1
ATOM 668 O O . LYS A 1 83 ? 7.326 -10.241 -1.888 1.00 97.38 83 LYS A O 1
ATOM 673 N N . ASP A 1 84 ? 7.172 -11.415 0.039 1.00 97.19 84 ASP A N 1
ATOM 674 C CA . ASP A 1 84 ? 5.913 -12.096 -0.274 1.00 97.19 84 ASP A CA 1
ATOM 675 C C . ASP A 1 84 ? 4.788 -11.075 -0.512 1.00 97.19 84 ASP A C 1
ATOM 677 O O . ASP A 1 84 ? 4.079 -11.146 -1.512 1.00 97.19 84 ASP A O 1
ATOM 681 N N . VAL A 1 85 ? 4.686 -10.041 0.336 1.00 96.81 85 VAL A N 1
ATOM 682 C CA . VAL A 1 85 ? 3.707 -8.950 0.162 1.00 96.81 85 VAL A CA 1
ATOM 683 C C . VAL A 1 85 ? 3.945 -8.177 -1.140 1.00 96.81 85 VAL A C 1
ATOM 685 O O . VAL A 1 85 ? 2.997 -7.858 -1.855 1.00 96.81 85 VAL A O 1
ATOM 688 N N . ILE A 1 86 ? 5.203 -7.899 -1.496 1.00 97.69 86 ILE A N 1
ATOM 689 C CA . ILE A 1 86 ? 5.540 -7.226 -2.762 1.00 97.69 86 ILE A CA 1
ATOM 690 C C . ILE A 1 86 ? 5.124 -8.064 -3.978 1.00 97.69 86 ILE A C 1
ATOM 692 O O . ILE A 1 86 ? 4.658 -7.493 -4.968 1.00 97.69 86 ILE A O 1
ATOM 696 N N . GLN A 1 87 ? 5.262 -9.389 -3.901 1.00 96.94 87 GLN A N 1
ATOM 697 C CA . GLN A 1 87 ? 4.806 -10.305 -4.944 1.00 96.94 87 GLN A CA 1
ATOM 698 C C . GLN A 1 87 ? 3.273 -10.333 -5.028 1.00 96.94 87 GLN A C 1
ATOM 700 O O . GLN A 1 87 ? 2.723 -10.161 -6.113 1.00 96.94 87 GLN A O 1
ATOM 705 N N . MET A 1 88 ? 2.578 -10.449 -3.891 1.00 96.88 88 MET A N 1
ATOM 706 C CA . MET A 1 88 ? 1.108 -10.430 -3.829 1.00 96.88 88 MET A CA 1
ATOM 707 C C . MET A 1 88 ? 0.505 -9.135 -4.394 1.00 96.88 88 MET A C 1
ATOM 709 O O . MET A 1 88 ? -0.557 -9.163 -5.010 1.00 96.88 88 MET A O 1
ATOM 713 N N . LEU A 1 89 ? 1.188 -7.999 -4.217 1.00 96.69 89 LEU A N 1
ATOM 714 C CA . LEU A 1 89 ? 0.769 -6.699 -4.752 1.00 96.69 89 LEU A CA 1
ATOM 715 C C . LEU A 1 89 ? 1.229 -6.448 -6.203 1.00 96.69 89 LEU A C 1
ATOM 717 O O . LEU A 1 89 ? 0.870 -5.430 -6.792 1.00 96.69 89 LEU A O 1
ATOM 721 N N . GLY A 1 90 ? 2.023 -7.338 -6.810 1.00 96.88 90 GLY A N 1
ATOM 722 C CA . GLY A 1 90 ? 2.511 -7.167 -8.186 1.00 96.88 90 GLY A CA 1
ATOM 723 C C . GLY A 1 90 ? 3.487 -5.992 -8.365 1.00 96.88 90 GLY A C 1
ATOM 724 O O . GLY A 1 90 ? 3.519 -5.349 -9.424 1.00 96.88 90 GLY A O 1
ATOM 725 N N . LEU A 1 91 ? 4.282 -5.700 -7.328 1.00 97.69 91 LEU A N 1
ATOM 726 C CA . LEU A 1 91 ? 5.227 -4.573 -7.238 1.00 97.69 91 LEU A CA 1
ATOM 727 C C . LEU A 1 91 ? 6.692 -4.998 -7.466 1.00 97.69 91 LEU A C 1
ATOM 729 O O . LEU A 1 91 ? 7.636 -4.398 -6.941 1.00 97.69 91 LEU A O 1
ATOM 733 N N . GLU A 1 92 ? 6.901 -6.057 -8.246 1.00 96.12 92 GLU A N 1
ATOM 734 C CA . GLU A 1 92 ? 8.219 -6.646 -8.521 1.00 96.12 92 GLU A CA 1
ATOM 735 C C . GLU A 1 92 ? 9.147 -5.679 -9.266 1.00 96.12 92 GLU A C 1
ATOM 737 O O . GLU A 1 92 ? 10.342 -5.592 -8.959 1.00 96.12 92 GLU A O 1
ATOM 742 N N . LYS A 1 93 ? 8.588 -4.900 -10.201 1.00 96.31 93 LYS A N 1
ATOM 743 C CA . LYS A 1 93 ? 9.288 -3.838 -10.930 1.00 96.31 93 LYS A CA 1
ATOM 744 C C . LYS A 1 93 ? 9.202 -2.525 -10.149 1.00 96.31 93 LYS A C 1
ATOM 746 O O . LYS A 1 93 ? 8.119 -2.057 -9.808 1.00 96.31 93 LYS A O 1
ATOM 751 N N . ALA A 1 94 ? 10.357 -1.922 -9.867 1.00 96.38 94 ALA A N 1
ATOM 752 C CA . ALA A 1 94 ? 10.414 -0.624 -9.193 1.00 96.38 94 ALA A CA 1
ATOM 753 C C . ALA A 1 94 ? 9.850 0.495 -10.084 1.00 96.38 94 ALA A C 1
ATOM 755 O O . ALA A 1 94 ? 9.825 0.363 -11.309 1.00 96.38 94 ALA A O 1
ATOM 756 N N . HIS A 1 95 ? 9.411 1.592 -9.459 1.00 96.88 95 HIS A N 1
ATOM 757 C CA . HIS A 1 95 ? 8.935 2.813 -10.131 1.00 96.88 95 HIS A CA 1
ATOM 758 C C . HIS A 1 95 ? 7.827 2.584 -11.171 1.00 96.88 95 HIS A C 1
ATOM 760 O O . HIS A 1 95 ? 7.639 3.385 -12.079 1.00 96.88 95 HIS A O 1
ATOM 766 N N . THR A 1 96 ? 7.089 1.481 -11.044 1.00 97.62 96 THR A N 1
ATOM 767 C CA . THR A 1 96 ? 5.949 1.163 -11.901 1.00 97.62 96 THR A CA 1
ATOM 768 C C . THR A 1 96 ? 4.680 1.311 -11.066 1.00 97.62 96 THR A C 1
ATOM 770 O O . THR A 1 96 ? 4.547 0.593 -10.071 1.00 97.62 96 THR A O 1
ATOM 773 N N . PRO A 1 97 ? 3.772 2.238 -11.412 1.00 97.94 97 PRO A N 1
ATOM 774 C CA . PRO A 1 97 ? 2.542 2.429 -10.658 1.00 97.94 97 PRO A CA 1
ATOM 775 C C . PRO A 1 97 ? 1.589 1.241 -10.850 1.00 97.94 97 PRO A C 1
ATOM 777 O O . PRO A 1 97 ? 1.398 0.745 -11.962 1.00 97.94 97 PRO A O 1
ATOM 780 N N . ARG A 1 98 ? 0.974 0.797 -9.754 1.00 97.81 98 ARG A N 1
ATOM 781 C CA . ARG A 1 98 ? -0.106 -0.196 -9.703 1.00 97.81 98 ARG A CA 1
ATOM 782 C C . ARG A 1 98 ? -1.305 0.396 -8.975 1.00 97.81 98 ARG A C 1
ATOM 784 O O . ARG A 1 98 ? -1.137 1.209 -8.072 1.00 97.81 98 ARG A O 1
ATOM 791 N N . VAL A 1 99 ? -2.509 -0.004 -9.373 1.00 97.88 99 VAL A N 1
ATOM 792 C CA . VAL A 1 99 ? -3.754 0.496 -8.778 1.00 97.88 99 VAL A CA 1
ATOM 793 C C . VAL A 1 99 ? -4.385 -0.592 -7.918 1.00 97.88 99 VAL A C 1
ATOM 795 O O . VAL A 1 99 ? -4.607 -1.703 -8.397 1.00 97.88 99 VAL A O 1
ATOM 798 N N . HIS A 1 100 ? -4.706 -0.266 -6.667 1.00 97.75 100 HIS A N 1
ATOM 799 C CA . HIS A 1 100 ? -5.357 -1.178 -5.722 1.00 97.75 100 HIS A CA 1
ATOM 800 C C . HIS A 1 100 ? -6.580 -0.530 -5.072 1.00 97.75 100 HIS A C 1
ATOM 802 O O . HIS A 1 100 ? -6.652 0.689 -4.943 1.00 97.75 100 HIS A O 1
ATOM 808 N N . LYS A 1 101 ? -7.555 -1.342 -4.652 1.00 97.56 101 LYS A N 1
ATOM 809 C CA . LYS A 1 101 ? -8.737 -0.855 -3.924 1.00 97.56 101 LYS A CA 1
ATOM 810 C C . LYS A 1 101 ? -8.348 -0.416 -2.510 1.00 97.56 101 LYS A C 1
ATOM 812 O O . LYS A 1 101 ? -7.564 -1.095 -1.855 1.00 97.56 101 LYS A O 1
ATOM 817 N N . ASN A 1 102 ? -8.926 0.687 -2.042 1.00 95.44 102 ASN A N 1
ATOM 818 C CA . ASN A 1 102 ? -8.817 1.134 -0.656 1.00 95.44 102 ASN A CA 1
ATOM 819 C C . ASN A 1 102 ? -9.857 0.397 0.205 1.00 95.44 102 ASN A C 1
ATOM 821 O O . ASN A 1 102 ? -10.954 0.902 0.433 1.00 95.44 102 ASN A O 1
ATOM 825 N N . ILE A 1 103 ? -9.539 -0.837 0.593 1.00 94.44 103 ILE A N 1
ATOM 826 C CA . ILE A 1 103 ? -10.349 -1.664 1.496 1.00 94.44 103 ILE A CA 1
ATOM 827 C C . ILE A 1 103 ? -9.477 -2.131 2.660 1.00 94.44 103 ILE A C 1
ATOM 829 O O . ILE A 1 103 ? -8.272 -2.318 2.487 1.00 94.44 103 ILE A O 1
ATOM 833 N N . LEU A 1 104 ? -10.088 -2.335 3.826 1.00 78.56 104 LEU A N 1
ATOM 834 C CA . LEU A 1 104 ? -9.442 -3.068 4.912 1.00 78.56 104 LEU A CA 1
ATOM 835 C C . LEU A 1 104 ? -9.244 -4.516 4.436 1.00 78.56 104 LEU A C 1
ATOM 837 O O . LEU A 1 104 ? -10.213 -5.145 4.003 1.00 78.56 104 LEU A O 1
ATOM 841 N N . GLN A 1 105 ? -7.991 -4.981 4.426 1.00 58.97 105 GLN A N 1
ATOM 842 C CA . GLN A 1 105 ? -7.635 -6.378 4.149 1.00 58.97 105 GLN A CA 1
ATOM 843 C C . GLN A 1 105 ? -7.728 -7.230 5.409 1.00 58.97 105 GLN A C 1
ATOM 845 O O . GLN A 1 105 ? -7.420 -6.695 6.498 1.00 58.97 105 GLN A O 1
#

Organism: Octodon degus (NCBI:txid10160)

Nearest PDB structures (foldseek):
  8any-assembly1_Z  TM=1.007E+00  e=2.291E-09  Homo sapiens
  6ydp-assembly1_B3  TM=9.902E-01  e=3.879E-09  Sus scrofa
  8oin-assembly1_BG  TM=9.857E-01  e=2.297E-07  Sus scrofa
  8fn2-assembly1_b  TM=7.524E-01  e=1.904E+00  Borreliella burgdorferi B31

Secondary structure (DSSP, 8-state):
---------PPPP------------------------PPPPPGGGGS--HHHHHHHT--TTS--SEEEEE--S--TTS-HHHHHHHHHTT--STT-EEEEE----

Foldseek 3Di:
DDDDDDDDDDDDDDDDDDDDPDPPPVPPPPPPPPDDDDDDDDPVVVDDDPVVCVVVVDDPVDHDFKDWDFAPDDCPPPDPVVVVVCVVQVRPDGPDTDIDTPDDD

InterPro domains:
  IPR005996 Large ribosomal subunit protein uL30, bacteria [PTHR15892] (1-103)
  IPR016082 Large ribosomal subunit protein uL30-like, ferredoxin-like fold domain [PF00327] (69-102)
  IPR036919 Large ribosomal subunit protein uL30, ferredoxin-like fold domain superfamily [G3DSA:3.30.1390.20] (67-104)
  IPR036919 Large ribosomal subunit protein uL30, ferredoxin-like fold domain superfamily [SSF55129] (64-103)

Radius of gyration: 28.19 Å; Cα contacts (8 Å, |Δi|>4): 50; chains: 1; bounding box: 59×64×63 Å

Mean predicted aligned error: 14.64 Å

pLDDT: mean 79.2, std 23.36, range [36.5, 98.31]

Solvent-accessible surface area (backbone atoms only — not comparable to full-atom values): 7599 Å² total; per-residue (Å²): 139,82,83,85,81,83,84,81,84,84,79,84,87,87,82,87,86,78,96,66,93,66,81,77,72,80,83,68,76,72,84,73,75,74,84,85,71,87,83,81,80,65,72,72,79,77,57,83,52,76,68,52,29,72,73,70,70,55,52,82,97,63,70,75,63,64,41,81,48,56,36,88,70,79,67,76,96,50,60,69,74,60,49,53,52,35,56,77,69,70,43,80,53,66,79,44,78,43,80,44,75,65,64,92,129

=== Feature glossary ===
The features interleaved in this record are:

— What the protein is —

Sequence gives the chain of amino acids in standard one-letter code (A=alanine, C=cysteine, …, Y=tyrosine), read N→C. It is the only feature that is directly encoded by the gene; all structural features are derived from the folded form of this sequence.

Database cross-references. InterPro integrates a dozen domain/family signature databases into unified entries with residue-range hits. GO terms attach function/process/location labels with evidence codes. CATH codes position the fold in a four-level structural taxonomy. Organism is the NCBI-taxonomy species name.

— Where its atoms are —

Atomic coordinates in PDBx/mmCIF format — the same representation the Protein Data Bank distributes. Each line of the _atom_site loop places one backbone atom in Cartesian space (units: ångströms, origin: arbitrary).

The six renders are orthographic views along the three Cartesian axes in both directions. Representation (cartoon, sticks, or surface) and color scheme (sequence-rainbow or by-chain) vary across proteins so the training set covers all the common visualization conventions.

— Local backbone conformation —

Eight-state secondary structure (DSSP): H is the canonical α-helix, G the tighter 3₁₀-helix, I the wider π-helix; E/B are β-structure, T and S are turns and bends, and '-' is everything else. DSSP derives these from the pattern of main-chain N–H···O=C hydrogen bonds, not from the sequence.

P-SEA three-state annotation labels each residue as helix, strand, or coil based purely on the geometry of the Cα trace. It serves as a fallback when the full backbone (and thus DSSP) is unavailable.

The φ/ψ torsion pair specifies the backbone conformation at each residue. φ rotates about the N–Cα bond, ψ about the Cα–C bond. Steric clashes forbid most of the (φ, ψ) plane — the allowed regions (α-helix basin, β-sheet basin, left-handed helix) are the Ramachandran-allowed regions.

— Global shape and packing —

The geometric summary reports three shape descriptors. Rg (radius of gyration) measures how spread out the Cα atoms are about their centre of mass; compact globular proteins have small Rg, elongated or unfolded ones large. Cα contacts (<8 Å, |i−j|>4) count long-range residue pairs in spatial proximity — high for tightly packed folds, near zero for rods or random coil. The bounding-box extents give the protein's footprint along x, y, z in Å.

Solvent-accessible surface area (SASA) is the area in Å² traced out by the centre of a 1.4 Å probe sphere (a water molecule) rolled over the protein's van der Waals surface (Shrake–Rupley / Lee–Richards construction). Buried residues have near-zero SASA; fully exposed residues can exceed 200 Å². The total SASA scales roughly with the number of surface residues.

The contact map is a binary N×N matrix image: pixel (i, j) is dark where Cα_i and Cα_j are within 8 Å and |i−j|>4. Because the |i−j|>4 filter removes local helical contacts, off-diagonal stripes parallel to the main diagonal indicate parallel β-sheets; stripes perpendicular to it indicate antiparallel β-sheets. The Ramachandran plot scatters every residue's (φ, ψ) pair against the sterically allowed regions. The PAE heatmap renders the predicted-aligned-error matrix.

— Structural neighborhood —

3Di is Foldseek's structural alphabet. Each residue is assigned one of twenty discrete states based on how its Cα sits relative to its spatial (not sequential) neighbors. Aligning 3Di strings finds structural homologs roughly as well as full 3D superposition, but orders of magnitude faster.

Nearest PDB neighbors are the top structural matches found by Foldseek when searching this structure against the entire Protein Data Bank. Each hit reports a TM-score (0 to 1; >0.5 almost always implies the same fold) and an E-value. These are *structural* homologs — they may share no detectable sequence similarity.

— Confidence and disorder —

For AlphaFold models, the B-factor field carries pLDDT — the model's own estimate of local accuracy on a 0–100 scale. Regions with pLDDT<50 should be treated as essentially unmodeled; they often correspond to intrinsically disordered segments.

Crystallographic B-factors measure how much each atom's electron density is smeared out, in Å². They rise in mobile loops and surface residues and fall in the buried interior. In AlphaFold models this column is repurposed to hold pLDDT instead.

Predicted aligned error is AlphaFold's pairwise confidence. Unlike pLDDT (per-residue), PAE is per-residue-pair and captures whether two parts of the structure are correctly placed relative to each other. Units are ångströms of expected positional error.